Protein AF-A0A931GCH2-F1 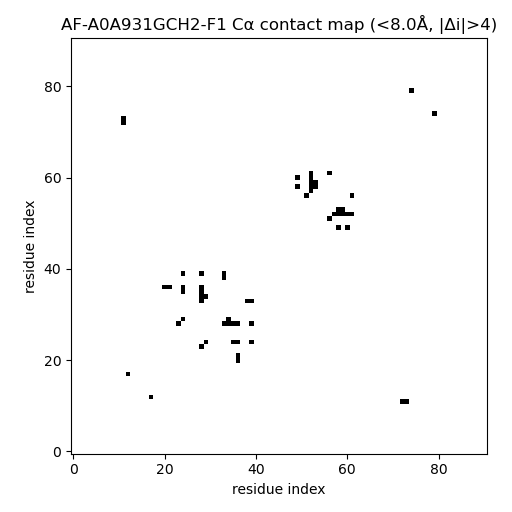(afdb_monomer)

Secondary structure (DSSP, 8-state):
---PPPP--PPP--HHHHHHHHHHIIIIITTTT-SSHHHHHHHHHHHHHHHHHHHHSTTPPPPPPPTTSS---PPPHHHHHHHHHHHSS--

Radius of gyration: 17.19 Å; Cα contacts (8 Å, |Δi|>4): 30; chains: 1; bounding box: 43×36×38 Å

Solvent-accessible surface area (backbone atoms only — not comparable to full-atom values): 5951 Å² total; per-residue (Å²): 132,83,88,69,75,87,83,84,82,82,85,86,67,56,72,68,55,47,51,48,54,51,50,49,39,74,75,41,26,63,84,75,66,37,92,42,71,68,52,46,53,49,53,53,52,52,53,49,52,52,51,46,20,51,76,76,43,83,61,39,84,78,83,84,77,60,93,80,75,60,79,80,85,69,76,50,78,67,62,64,52,56,57,61,57,62,69,64,73,79,116

Nearest PDB structures (foldseek):
  3no7-assembly1_B  TM=8.911E-01  e=3.083E-02  Leifsonia xyli subsp. cynodontis

Mean predicted aligned error: 10.11 Å

pLDDT: mean 81.05, std 18.65, range [40.16, 98.44]

Sequence (91 aa):
MSRKKPSSFAPYFTRDDADQVRAAFLAAGHVEGYASISELIEAATLKEVRRLQRKHHNSKPWEGAGPGALRPGQRTRTEQNTERKNTQHNH

Organism: NCBI:txid2935737

Foldseek 3Di:
DDPDDDDDDDDDDDPVRVVVLVVCCVVCVVVVPHPDSVSVVVVVVVVVQQVCCVVPPVSDHDDDDDPPSDDDDDDPPVNVVVVVVVVPPPD

Structure (mmCIF, N/CA/C/O backbone):
data_AF-A0A931GCH2-F1
#
_entry.id   AF-A0A931GCH2-F1
#
loop_
_atom_site.group_PDB
_atom_site.id
_atom_site.type_symbol
_atom_site.label_atom_id
_atom_site.label_alt_id
_atom_site.label_comp_id
_atom_site.label_asym_id
_atom_site.label_entity_id
_atom_site.label_seq_id
_atom_site.pdbx_PDB_ins_code
_atom_site.Cartn_x
_atom_site.Cartn_y
_atom_site.Cartn_z
_atom_site.occupancy
_atom_site.B_iso_or_equiv
_atom_site.auth_seq_id
_atom_site.auth_comp_id
_atom_site.auth_asym_id
_atom_site.auth_atom_id
_atom_site.pdbx_PDB_model_num
ATOM 1 N N . MET A 1 1 ? -18.138 10.065 -16.125 1.00 40.16 1 MET A N 1
ATOM 2 C CA . MET A 1 1 ? -16.930 9.360 -15.642 1.00 40.16 1 MET A CA 1
ATOM 3 C C . MET A 1 1 ? -15.712 10.228 -15.933 1.00 40.16 1 MET A C 1
ATOM 5 O O . MET A 1 1 ? -15.523 10.627 -17.076 1.00 40.16 1 MET A O 1
ATOM 9 N N . SER A 1 2 ? -14.967 10.636 -14.904 1.00 46.56 2 SER A N 1
ATOM 10 C CA . SER A 1 2 ? -13.836 11.565 -15.038 1.00 46.56 2 SER A CA 1
ATOM 11 C C . SER A 1 2 ? -12.733 10.965 -15.919 1.00 46.56 2 SER A C 1
ATOM 13 O O . SER A 1 2 ? -12.215 9.900 -15.606 1.00 46.56 2 SER A O 1
ATOM 15 N N 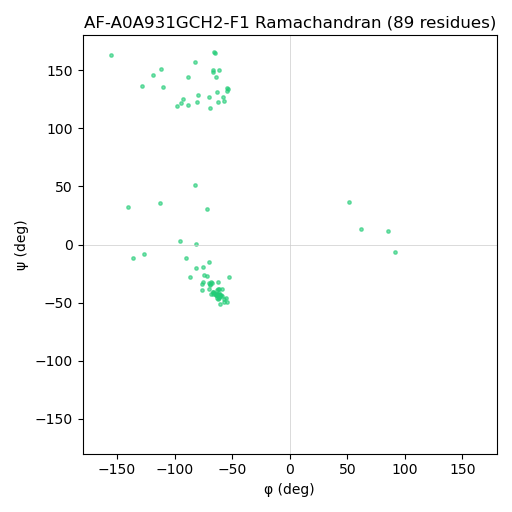. ARG A 1 3 ? -12.360 11.653 -17.008 1.00 49.69 3 ARG A N 1
ATOM 16 C CA . ARG A 1 3 ? -11.282 11.297 -17.962 1.00 49.69 3 ARG A CA 1
ATOM 17 C C . ARG A 1 3 ? -9.871 11.487 -17.375 1.00 49.69 3 ARG A C 1
ATOM 19 O O . ARG A 1 3 ? -8.934 11.838 -18.091 1.00 49.69 3 ARG A O 1
ATOM 26 N N . LYS A 1 4 ? -9.701 11.321 -16.062 1.00 60.06 4 LYS A N 1
ATOM 27 C CA . LYS A 1 4 ? -8.380 11.433 -15.439 1.00 60.06 4 LYS A CA 1
ATOM 28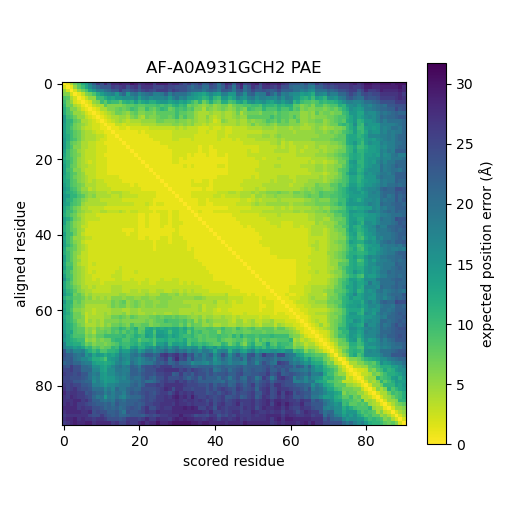 C C . LYS A 1 4 ? -7.552 10.234 -15.889 1.00 60.06 4 LYS A C 1
ATOM 30 O O . LYS A 1 4 ? -7.930 9.094 -15.638 1.00 60.06 4 LYS A O 1
ATOM 35 N N . LYS A 1 5 ? -6.457 10.508 -16.603 1.00 57.41 5 LYS A N 1
ATOM 36 C CA . LYS A 1 5 ? -5.490 9.481 -16.998 1.00 57.41 5 LYS A CA 1
ATOM 37 C C . LYS A 1 5 ? -5.051 8.718 -15.743 1.00 57.41 5 LYS A C 1
ATOM 39 O O . LYS A 1 5 ? -4.758 9.378 -14.741 1.00 57.41 5 LYS A O 1
ATOM 44 N N . PRO A 1 6 ? -5.004 7.377 -15.782 1.00 65.00 6 PRO A N 1
ATOM 45 C CA . PRO A 1 6 ? -4.440 6.617 -14.681 1.00 65.00 6 PRO A CA 1
ATOM 46 C C . PRO A 1 6 ? -2.994 7.073 -14.477 1.00 65.00 6 PRO A C 1
ATOM 48 O O . PRO A 1 6 ? -2.210 7.136 -15.424 1.00 65.00 6 PRO A O 1
ATOM 51 N N . SER A 1 7 ? -2.673 7.454 -13.244 1.00 75.94 7 SER A N 1
ATOM 52 C CA . SER A 1 7 ? -1.303 7.718 -12.823 1.00 75.94 7 SER A CA 1
ATOM 53 C C . SER A 1 7 ? -0.810 6.469 -12.116 1.00 75.94 7 SER A C 1
ATOM 55 O O . SER A 1 7 ? -1.402 6.056 -11.121 1.00 75.94 7 SER A O 1
ATOM 57 N N . SER A 1 8 ? 0.244 5.856 -12.642 1.00 73.62 8 SER A N 1
ATOM 58 C CA . SER A 1 8 ? 0.890 4.703 -12.025 1.00 73.62 8 SER A CA 1
ATOM 59 C C . SER A 1 8 ? 2.258 5.104 -11.498 1.00 73.62 8 SER A C 1
ATOM 61 O O . SER A 1 8 ? 3.040 5.731 -12.213 1.00 73.62 8 SER A O 1
ATOM 63 N N . PHE A 1 9 ? 2.584 4.667 -10.289 1.00 75.81 9 PHE A N 1
ATOM 64 C CA . PHE A 1 9 ? 3.955 4.626 -9.802 1.00 75.81 9 PHE A CA 1
ATOM 65 C C . PHE A 1 9 ? 4.235 3.217 -9.279 1.00 75.81 9 PHE A C 1
ATOM 67 O O . PHE A 1 9 ? 3.385 2.613 -8.626 1.00 75.81 9 PHE A O 1
ATOM 74 N N . ALA A 1 10 ? 5.403 2.673 -9.615 1.00 78.62 10 ALA A N 1
ATOM 75 C CA . ALA A 1 10 ? 5.805 1.342 -9.181 1.00 78.62 10 ALA A CA 1
ATOM 76 C C . ALA A 1 10 ? 6.609 1.450 -7.875 1.00 78.62 10 ALA A C 1
ATOM 78 O O . ALA A 1 10 ? 7.596 2.193 -7.843 1.00 78.62 10 ALA A O 1
ATOM 79 N N . PRO A 1 11 ? 6.222 0.739 -6.802 1.00 82.25 11 PRO A N 1
ATOM 80 C CA . PRO A 1 11 ? 7.079 0.606 -5.634 1.00 82.25 11 PRO A CA 1
ATOM 81 C C . PRO A 1 11 ? 8.327 -0.206 -5.991 1.00 82.25 11 PRO A C 1
ATOM 83 O O . PRO A 1 11 ? 8.286 -1.120 -6.817 1.00 82.25 11 PRO A O 1
ATOM 86 N N . TYR A 1 12 ? 9.435 0.110 -5.332 1.00 83.31 12 TYR A N 1
ATOM 87 C CA . TYR A 1 12 ? 10.642 -0.700 -5.403 1.00 83.31 12 TYR A CA 1
ATOM 88 C C . TYR A 1 12 ? 10.657 -1.677 -4.232 1.00 83.31 12 TYR A C 1
ATOM 90 O O . TYR A 1 12 ? 10.639 -1.259 -3.077 1.00 83.31 12 TYR A O 1
ATOM 98 N N . PHE A 1 13 ? 10.720 -2.965 -4.547 1.00 84.06 13 PHE A N 1
ATOM 99 C CA . PHE A 1 13 ? 10.898 -4.042 -3.580 1.00 84.06 13 PHE A CA 1
ATOM 100 C C . PHE A 1 13 ? 12.274 -4.675 -3.764 1.00 84.06 13 PHE A C 1
ATOM 102 O O . PHE A 1 13 ? 12.806 -4.703 -4.880 1.00 84.06 13 PHE A O 1
ATOM 109 N N . THR A 1 14 ? 12.840 -5.220 -2.688 1.00 89.00 14 THR A N 1
ATOM 110 C CA . THR A 1 14 ? 13.884 -6.234 -2.856 1.00 89.00 14 THR A CA 1
ATOM 111 C C . THR A 1 14 ? 13.276 -7.473 -3.520 1.00 89.00 14 THR A C 1
ATOM 113 O O . THR A 1 14 ? 12.053 -7.624 -3.585 1.00 89.00 14 THR A O 1
ATOM 116 N N . ARG A 1 15 ? 14.118 -8.372 -4.040 1.00 87.56 15 ARG A N 1
ATOM 117 C CA . ARG A 1 15 ? 13.628 -9.631 -4.614 1.00 87.56 15 ARG A CA 1
ATOM 118 C C . ARG A 1 15 ? 12.818 -10.425 -3.587 1.00 87.56 15 ARG A C 1
ATOM 120 O O . ARG A 1 15 ? 11.710 -10.842 -3.903 1.00 87.56 15 ARG A O 1
ATOM 127 N N . ASP A 1 16 ? 13.351 -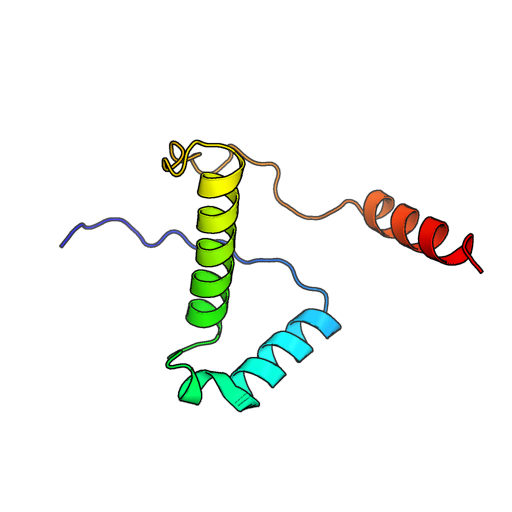10.554 -2.377 1.00 91.69 16 ASP A N 1
ATOM 128 C CA . ASP A 1 16 ? 12.744 -11.342 -1.305 1.00 91.69 16 ASP A CA 1
ATOM 129 C C . ASP A 1 16 ? 11.393 -10.750 -0.881 1.00 91.69 16 ASP A C 1
ATOM 131 O O . ASP A 1 16 ? 10.411 -11.481 -0.762 1.00 91.69 16 ASP A O 1
ATOM 135 N N . ASP A 1 17 ? 11.298 -9.420 -0.759 1.00 92.56 17 ASP A N 1
ATOM 136 C CA . ASP A 1 17 ? 10.028 -8.749 -0.455 1.00 92.56 17 ASP A CA 1
ATOM 137 C C . ASP A 1 17 ? 9.003 -8.947 -1.579 1.00 92.56 17 ASP A C 1
ATOM 139 O O . ASP A 1 17 ? 7.830 -9.217 -1.319 1.00 92.56 17 ASP A O 1
ATOM 143 N N . ALA A 1 18 ? 9.431 -8.843 -2.841 1.00 94.19 18 ALA A N 1
ATOM 144 C CA . ALA A 1 18 ? 8.548 -9.067 -3.981 1.00 94.19 18 ALA A CA 1
ATOM 145 C C . ALA A 1 18 ? 8.030 -10.514 -4.020 1.00 94.19 18 ALA A C 1
ATOM 147 O O . ALA A 1 18 ? 6.858 -10.737 -4.329 1.00 94.19 18 ALA A O 1
ATOM 148 N N . ASP A 1 19 ? 8.880 -11.490 -3.693 1.00 97.44 19 ASP A N 1
ATOM 149 C CA . ASP A 1 19 ? 8.502 -12.901 -3.613 1.00 97.44 19 ASP A CA 1
ATOM 150 C C . ASP A 1 19 ? 7.514 -13.148 -2.463 1.00 97.44 19 ASP A C 1
ATOM 152 O O . ASP A 1 19 ? 6.504 -13.823 -2.668 1.00 97.44 19 ASP A O 1
ATOM 156 N N . GLN A 1 20 ? 7.713 -12.520 -1.301 1.00 97.75 20 GLN A N 1
ATOM 157 C CA . GLN A 1 20 ? 6.759 -12.572 -0.186 1.00 97.75 20 GLN A CA 1
ATOM 158 C C . GLN A 1 20 ? 5.404 -11.946 -0.539 1.00 97.75 20 GLN A C 1
ATOM 160 O O . GLN A 1 20 ? 4.362 -12.537 -0.255 1.00 97.75 20 GLN A O 1
ATOM 165 N N . VAL A 1 21 ? 5.385 -10.790 -1.214 1.00 96.69 21 VAL A N 1
ATOM 166 C CA . VAL A 1 21 ? 4.135 -10.152 -1.669 1.00 96.69 21 VAL A CA 1
ATOM 167 C C . VAL A 1 21 ? 3.373 -11.068 -2.630 1.00 96.69 21 VAL A C 1
ATOM 169 O O . VAL A 1 21 ? 2.158 -11.232 -2.495 1.00 96.69 21 VAL A O 1
ATOM 172 N N . ARG A 1 22 ? 4.073 -11.706 -3.578 1.00 97.81 22 ARG A N 1
ATOM 173 C CA . ARG A 1 22 ? 3.460 -12.681 -4.495 1.00 97.81 22 ARG A CA 1
ATOM 174 C C . ARG A 1 22 ? 2.918 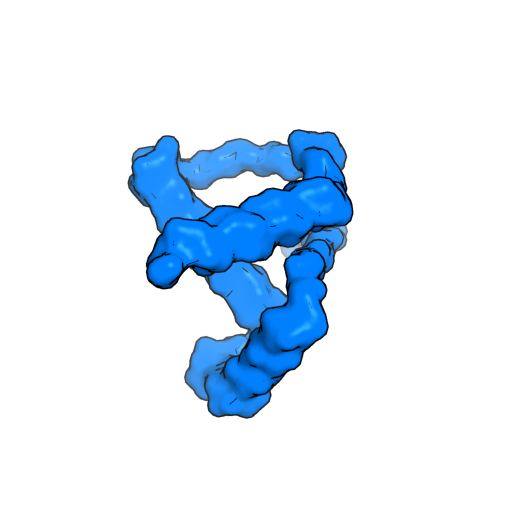-13.893 -3.744 1.00 97.81 22 ARG A C 1
ATOM 176 O O . ARG A 1 22 ? 1.788 -14.294 -4.004 1.00 97.81 22 ARG A O 1
ATOM 183 N N . ALA A 1 23 ? 3.690 -14.451 -2.812 1.00 98.44 23 ALA A N 1
ATOM 184 C CA . ALA A 1 23 ? 3.282 -15.608 -2.021 1.00 98.44 23 ALA A CA 1
ATOM 185 C C . ALA A 1 23 ? 2.028 -15.313 -1.183 1.00 98.44 23 ALA A C 1
ATOM 187 O O . ALA A 1 23 ? 1.078 -16.093 -1.208 1.00 98.44 23 ALA A O 1
ATOM 188 N N . ALA A 1 24 ? 1.981 -14.158 -0.513 1.00 98.12 24 ALA A N 1
ATOM 189 C CA . ALA A 1 24 ? 0.817 -13.728 0.256 1.00 98.12 24 ALA A CA 1
ATOM 190 C C . ALA A 1 24 ? -0.426 -13.549 -0.631 1.00 98.12 24 ALA A C 1
ATOM 192 O O . ALA A 1 24 ? -1.514 -13.999 -0.270 1.00 98.12 24 ALA A O 1
ATOM 193 N N . PHE A 1 25 ? -0.270 -12.945 -1.815 1.00 98.06 25 PHE A N 1
ATOM 194 C CA . PHE A 1 25 ? -1.375 -12.800 -2.763 1.00 98.06 25 PHE A CA 1
ATOM 195 C C . PHE A 1 25 ? -1.888 -14.155 -3.266 1.00 98.06 25 PHE A C 1
ATOM 197 O O . PHE A 1 25 ? -3.096 -14.368 -3.299 1.00 98.06 25 PHE A O 1
ATOM 204 N N . LEU A 1 26 ? -0.996 -15.089 -3.606 1.00 98.38 26 LEU A N 1
ATOM 205 C CA . LEU A 1 26 ? -1.388 -16.437 -4.029 1.00 98.38 26 LEU A CA 1
ATOM 206 C C . LEU A 1 26 ? -2.121 -17.203 -2.920 1.00 98.38 26 LEU A C 1
ATOM 208 O O . LEU A 1 26 ? -3.070 -17.925 -3.206 1.00 98.38 26 LEU A O 1
ATOM 212 N N . ALA A 1 27 ? -1.691 -17.042 -1.667 1.00 98.25 27 ALA A N 1
ATOM 213 C CA . ALA A 1 27 ? -2.269 -17.756 -0.534 1.00 98.25 27 ALA A CA 1
ATOM 214 C C . ALA A 1 27 ? -3.626 -17.190 -0.086 1.00 98.25 27 ALA A C 1
ATOM 216 O O . ALA A 1 27 ? -4.512 -17.957 0.282 1.00 98.25 27 ALA A O 1
ATOM 217 N N . ALA A 1 28 ? -3.787 -15.863 -0.088 1.00 98.06 28 ALA A N 1
ATOM 218 C CA . ALA A 1 28 ? -4.920 -15.207 0.569 1.00 98.06 28 ALA A CA 1
ATOM 219 C C . ALA A 1 28 ? -5.581 -14.091 -0.252 1.00 98.06 28 ALA A C 1
ATOM 221 O O . ALA A 1 28 ? -6.673 -13.653 0.098 1.00 98.06 28 ALA A O 1
ATOM 222 N N . GLY A 1 29 ? -4.968 -13.633 -1.347 1.00 96.50 29 GLY A N 1
ATOM 223 C CA . GLY A 1 29 ? -5.407 -12.447 -2.087 1.00 96.50 29 GLY A CA 1
ATOM 224 C C . GLY A 1 29 ? -6.873 -12.512 -2.511 1.00 96.50 29 GLY A C 1
ATOM 225 O O . GLY A 1 29 ? -7.638 -11.598 -2.221 1.00 96.50 29 GLY A O 1
ATOM 226 N N . HIS A 1 30 ? -7.285 -13.625 -3.119 1.00 94.00 30 HIS A N 1
ATOM 227 C CA . HIS A 1 30 ? -8.670 -13.815 -3.554 1.00 94.00 30 HIS A CA 1
ATOM 228 C C . HIS A 1 30 ? -9.661 -13.985 -2.395 1.00 94.00 30 HIS A C 1
ATOM 230 O O . HIS A 1 30 ? -10.795 -13.529 -2.504 1.00 94.00 30 HIS A O 1
ATOM 236 N N . VAL A 1 31 ? -9.240 -14.600 -1.284 1.00 97.31 31 VAL A N 1
ATOM 237 C CA . VAL A 1 31 ? -10.087 -14.788 -0.089 1.00 97.31 31 VAL A CA 1
ATOM 238 C C . VAL A 1 31 ? -10.347 -13.451 0.608 1.00 97.31 31 VAL A C 1
ATOM 240 O O . VAL A 1 31 ? -11.441 -13.211 1.105 1.00 97.31 31 VAL A O 1
ATOM 243 N N . GLU A 1 32 ? -9.367 -12.551 0.565 1.00 97.00 32 GLU A N 1
ATOM 244 C CA . GLU A 1 32 ? -9.470 -11.171 1.047 1.00 97.00 32 GLU A CA 1
ATOM 245 C C . GLU A 1 32 ? -10.143 -10.223 0.029 1.00 97.00 32 GLU A C 1
ATOM 247 O O . GLU A 1 32 ? -10.308 -9.035 0.301 1.00 97.00 32 GLU A O 1
ATOM 252 N N . GLY A 1 33 ? -10.549 -10.732 -1.142 1.00 96.50 33 GLY A N 1
ATOM 253 C CA . GLY A 1 33 ? -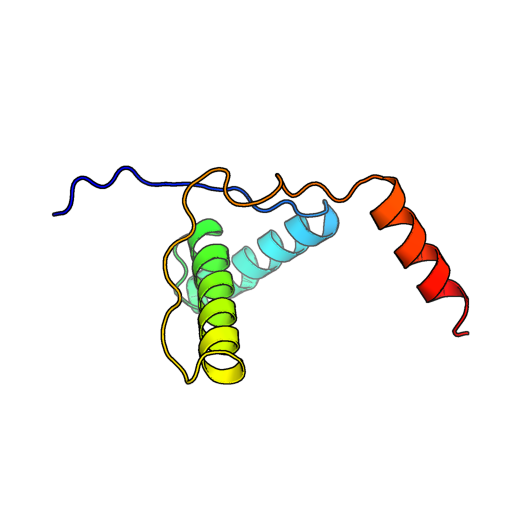11.298 -9.981 -2.153 1.00 96.50 33 GLY A CA 1
ATOM 254 C C . GLY A 1 33 ? -10.457 -9.155 -3.130 1.00 96.50 33 GLY A C 1
ATOM 255 O O . GLY A 1 33 ? -11.023 -8.364 -3.879 1.00 96.50 33 GLY A O 1
ATOM 256 N N . TYR A 1 34 ? -9.134 -9.332 -3.169 1.00 97.75 34 TYR A N 1
ATOM 257 C CA . TYR A 1 34 ? -8.274 -8.653 -4.139 1.00 97.75 34 TYR A CA 1
ATOM 258 C C . TYR A 1 34 ? -8.322 -9.348 -5.508 1.00 97.75 34 TYR A C 1
ATOM 260 O O . TYR A 1 34 ? -8.064 -10.550 -5.632 1.00 97.75 34 TYR A O 1
ATOM 268 N N . ALA A 1 35 ? -8.581 -8.579 -6.566 1.00 95.75 35 ALA A N 1
ATOM 269 C CA . ALA A 1 35 ? -8.571 -9.055 -7.946 1.00 95.75 35 ALA A CA 1
ATOM 270 C C . ALA A 1 35 ? -7.153 -9.112 -8.542 1.00 95.75 35 ALA A C 1
ATOM 272 O O . ALA A 1 35 ? -6.920 -9.820 -9.521 1.00 95.75 35 ALA A O 1
ATOM 273 N N . SER A 1 36 ? -6.189 -8.376 -7.972 1.00 95.75 36 SER A N 1
ATOM 274 C CA . SER A 1 36 ? -4.796 -8.358 -8.440 1.00 95.75 36 SER A CA 1
ATOM 275 C C . SER A 1 36 ? -3.790 -7.966 -7.350 1.00 95.75 36 SER A C 1
ATOM 277 O O . SER A 1 36 ? -4.144 -7.346 -6.347 1.00 95.75 36 SER A O 1
ATOM 279 N N . ILE A 1 37 ? -2.503 -8.257 -7.583 1.00 94.81 37 ILE A N 1
ATOM 280 C CA . ILE A 1 37 ? -1.399 -7.792 -6.721 1.00 94.81 37 ILE A CA 1
ATOM 281 C C . ILE A 1 37 ? -1.372 -6.258 -6.639 1.00 94.81 37 ILE A C 1
ATOM 283 O O . ILE A 1 37 ? -1.100 -5.699 -5.579 1.00 94.81 37 ILE A O 1
ATOM 287 N N . SER A 1 38 ? -1.660 -5.566 -7.745 1.00 93.31 38 SER A N 1
ATOM 288 C CA . SER A 1 38 ? -1.698 -4.101 -7.772 1.00 93.31 38 SER A CA 1
ATOM 289 C C . SER A 1 38 ? -2.759 -3.543 -6.828 1.00 93.31 38 SER A C 1
ATOM 291 O O . SER A 1 38 ? -2.472 -2.603 -6.093 1.00 93.31 38 SER A O 1
ATOM 293 N N . GLU A 1 39 ? -3.940 -4.159 -6.794 1.00 94.12 39 GLU A N 1
ATOM 294 C CA . GLU A 1 39 ? -5.023 -3.765 -5.889 1.00 94.12 39 GLU A CA 1
ATOM 295 C C . GLU A 1 39 ? -4.663 -4.019 -4.419 1.00 94.12 39 GLU A C 1
ATOM 297 O O . GLU A 1 39 ? -4.896 -3.157 -3.573 1.00 94.12 39 GLU A O 1
ATOM 302 N N . LEU A 1 40 ? -4.016 -5.152 -4.116 1.00 95.81 40 LEU A N 1
ATOM 303 C CA . LEU A 1 40 ? -3.488 -5.432 -2.776 1.00 95.81 40 LEU A CA 1
ATOM 304 C C . LEU A 1 40 ? -2.516 -4.332 -2.318 1.00 95.81 40 LEU A C 1
ATOM 306 O O . LEU A 1 40 ? -2.648 -3.794 -1.216 1.00 95.81 40 LEU A O 1
ATOM 310 N N . ILE A 1 41 ? -1.547 -3.976 -3.167 1.00 95.06 41 ILE A N 1
ATOM 311 C CA . ILE A 1 41 ? -0.546 -2.944 -2.863 1.00 95.06 41 ILE A CA 1
ATOM 312 C C . ILE A 1 41 ? -1.211 -1.575 -2.699 1.00 95.06 41 ILE A C 1
ATOM 314 O O . ILE A 1 41 ? -0.881 -0.843 -1.762 1.00 95.06 41 ILE A O 1
ATOM 318 N N . GLU A 1 42 ? -2.153 -1.222 -3.575 1.00 94.00 42 GLU A N 1
ATOM 319 C CA . GLU A 1 42 ? -2.899 0.033 -3.496 1.00 94.00 42 GLU A CA 1
ATOM 320 C C . GLU A 1 42 ? -3.686 0.119 -2.183 1.00 94.00 42 GLU A C 1
ATOM 322 O O . GLU A 1 42 ? -3.534 1.083 -1.428 1.00 94.00 42 GLU A O 1
ATOM 327 N N . ALA A 1 43 ? -4.472 -0.908 -1.859 1.00 95.06 43 ALA A N 1
ATOM 328 C CA . ALA A 1 43 ? -5.287 -0.948 -0.653 1.00 95.06 43 ALA A CA 1
ATOM 329 C C . ALA A 1 43 ? -4.435 -0.864 0.621 1.00 95.06 43 ALA A C 1
ATOM 331 O O . ALA A 1 43 ? -4.760 -0.089 1.530 1.00 95.06 43 ALA A O 1
ATOM 332 N N . ALA A 1 44 ? -3.325 -1.608 0.674 1.00 95.56 44 ALA A N 1
ATOM 333 C CA . ALA A 1 44 ? -2.370 -1.564 1.776 1.00 95.56 44 ALA A CA 1
ATOM 334 C C . ALA A 1 44 ? -1.740 -0.169 1.924 1.00 95.56 44 ALA A C 1
ATOM 336 O O . ALA A 1 44 ? -1.720 0.396 3.022 1.00 95.56 44 ALA A O 1
ATOM 337 N N . THR A 1 45 ? -1.307 0.432 0.813 1.00 95.19 45 THR A N 1
ATOM 338 C CA . THR A 1 45 ? -0.721 1.780 0.791 1.00 95.19 45 THR A CA 1
ATOM 339 C C . THR A 1 45 ? -1.729 2.826 1.268 1.00 95.19 45 THR A C 1
ATOM 341 O O . THR A 1 45 ? -1.431 3.635 2.148 1.00 95.19 45 THR A O 1
ATOM 344 N N . LEU A 1 46 ? -2.964 2.790 0.762 1.00 95.56 46 LEU A N 1
ATOM 345 C CA . LEU A 1 46 ? -4.012 3.729 1.160 1.00 95.56 46 LEU A CA 1
ATOM 346 C C . LEU A 1 46 ? -4.466 3.520 2.613 1.00 95.56 46 LEU A C 1
ATOM 348 O O . LEU A 1 46 ? -4.820 4.489 3.290 1.00 95.56 46 LEU A O 1
ATOM 352 N N . LYS A 1 47 ? -4.441 2.283 3.128 1.00 97.38 47 LYS A N 1
ATOM 353 C CA . LYS A 1 47 ? -4.683 1.994 4.553 1.00 97.38 47 LYS A CA 1
ATOM 354 C C . LYS A 1 47 ? -3.658 2.704 5.430 1.00 97.38 47 LYS A C 1
ATOM 356 O O . LYS A 1 47 ? -4.044 3.309 6.435 1.00 97.38 47 LYS A O 1
ATOM 361 N N . GLU A 1 48 ? -2.394 2.676 5.026 1.00 98.00 48 GLU A N 1
ATOM 362 C CA . GLU A 1 48 ? -1.317 3.351 5.739 1.00 98.00 48 GLU A CA 1
ATOM 363 C C . GLU A 1 48 ? -1.432 4.878 5.650 1.00 98.00 48 GLU A 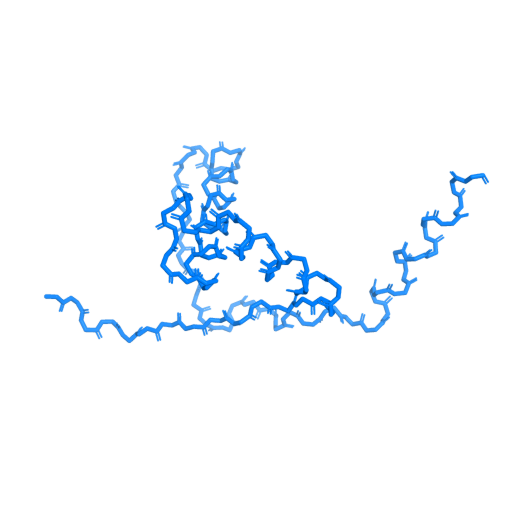C 1
ATOM 365 O O . GLU A 1 48 ? -1.366 5.558 6.673 1.00 98.00 48 GLU A O 1
ATOM 370 N N . VAL A 1 49 ? -1.751 5.430 4.475 1.00 97.06 49 VAL A N 1
ATOM 371 C CA . VAL A 1 49 ? -2.040 6.868 4.326 1.00 97.06 49 VAL A CA 1
ATOM 372 C C . VAL A 1 49 ? -3.163 7.306 5.271 1.00 97.06 49 VAL A C 1
ATOM 374 O O . VAL A 1 49 ? -3.013 8.295 5.988 1.00 97.06 49 VAL A O 1
ATOM 377 N N . ARG A 1 50 ? -4.263 6.543 5.356 1.00 97.81 50 ARG A N 1
ATOM 378 C CA . ARG A 1 50 ? -5.355 6.825 6.307 1.00 97.81 50 ARG A CA 1
ATOM 379 C C . ARG A 1 50 ? -4.880 6.772 7.762 1.00 97.81 50 ARG A C 1
ATOM 381 O O . ARG A 1 50 ? -5.326 7.579 8.577 1.00 97.81 50 ARG A O 1
ATOM 388 N N . ARG A 1 51 ? -3.989 5.838 8.119 1.00 98.19 51 ARG A N 1
ATOM 389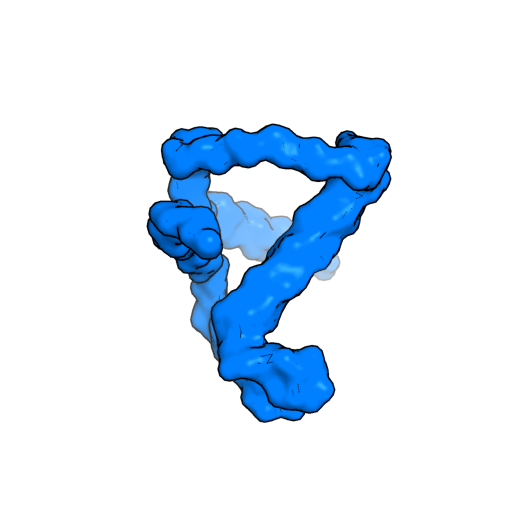 C CA . ARG A 1 51 ? -3.391 5.766 9.466 1.00 98.19 51 ARG A CA 1
ATOM 390 C C . ARG A 1 51 ? -2.582 7.025 9.775 1.00 98.19 51 ARG A C 1
ATOM 392 O O . ARG A 1 51 ? -2.725 7.579 10.865 1.00 98.19 51 ARG A O 1
ATOM 399 N N . LEU A 1 52 ? -1.786 7.496 8.818 1.00 98.19 52 LEU A N 1
ATOM 400 C CA . LEU A 1 52 ? -0.990 8.711 8.958 1.00 98.19 52 LEU A CA 1
ATOM 401 C C . LEU A 1 52 ? -1.876 9.959 9.070 1.00 98.19 52 LEU A C 1
ATOM 403 O O . LEU A 1 52 ? -1.623 10.787 9.937 1.00 98.19 52 LEU A O 1
ATOM 407 N N . GLN A 1 53 ? -2.950 10.071 8.283 1.00 98.12 53 GLN A N 1
ATOM 408 C CA . GLN A 1 53 ? -3.910 11.183 8.383 1.00 98.12 53 GLN A CA 1
ATOM 409 C C . GLN A 1 53 ? -4.542 11.261 9.777 1.00 98.12 53 GLN A C 1
ATOM 411 O O . GLN A 1 53 ? -4.614 12.336 10.371 1.00 98.12 53 GLN A O 1
ATOM 416 N N . ARG A 1 54 ? -4.952 10.115 10.340 1.00 97.88 54 ARG A N 1
ATOM 417 C CA . ARG A 1 54 ? -5.478 10.055 11.714 1.00 97.88 54 ARG A CA 1
ATOM 418 C C . ARG A 1 54 ? -4.443 10.503 12.742 1.00 97.88 54 ARG A C 1
ATOM 420 O O . ARG A 1 54 ? -4.777 11.261 13.642 1.00 97.88 54 ARG A O 1
ATOM 427 N N . LYS A 1 55 ? -3.194 10.052 12.597 1.00 98.06 55 LYS A N 1
ATOM 428 C CA . LYS A 1 55 ? -2.122 10.323 13.565 1.00 98.06 55 LYS A CA 1
ATOM 429 C C . LYS A 1 55 ? -1.557 11.747 13.474 1.00 98.06 55 LYS A C 1
ATOM 431 O O . LYS A 1 55 ? -1.151 12.293 14.491 1.00 98.06 55 LYS A O 1
ATOM 436 N N . HIS A 1 56 ? -1.496 12.323 12.276 1.00 97.56 56 HIS A N 1
ATOM 437 C CA . HIS A 1 56 ? -0.700 13.526 12.003 1.00 97.56 56 HIS A CA 1
ATOM 438 C C . HIS A 1 56 ? -1.479 14.676 11.364 1.00 97.56 56 HIS A C 1
ATOM 440 O O . HIS A 1 56 ? -0.935 15.767 11.232 1.00 97.56 56 HIS A O 1
ATOM 446 N N . HIS A 1 57 ? -2.730 14.461 10.956 1.00 96.50 57 HIS A N 1
ATOM 447 C CA . HIS A 1 57 ? -3.497 15.474 10.234 1.00 96.50 57 HIS A CA 1
ATOM 448 C C . HIS A 1 57 ? -4.965 15.531 10.664 1.00 96.50 57 HIS A C 1
ATOM 450 O O . HIS A 1 57 ? -5.843 15.835 9.864 1.00 96.50 57 HIS A O 1
ATOM 456 N N . ASN A 1 58 ? -5.257 15.237 11.936 1.00 95.88 58 ASN A N 1
ATOM 457 C CA . ASN A 1 58 ? -6.611 15.309 12.505 1.00 95.88 58 ASN A CA 1
ATOM 458 C C . ASN A 1 58 ? -7.657 14.542 11.679 1.00 95.88 58 ASN A C 1
ATOM 460 O O . ASN A 1 58 ? -8.789 14.992 11.512 1.00 95.88 58 ASN A O 1
ATOM 464 N N . SER A 1 59 ? -7.260 13.397 11.119 1.00 95.00 59 SER A N 1
ATOM 465 C CA . SER A 1 59 ? -8.084 12.583 10.214 1.00 95.00 59 SER A CA 1
ATOM 466 C C . SER A 1 59 ? -8.504 13.282 8.912 1.00 95.00 59 SER A C 1
ATOM 468 O O . SER A 1 59 ? -9.359 12.764 8.196 1.00 95.00 59 SER A O 1
ATOM 470 N N . LYS A 1 60 ? -7.902 14.428 8.572 1.00 95.94 60 LYS A N 1
ATOM 471 C CA . LYS A 1 60 ? -8.128 15.139 7.311 1.00 95.94 60 LYS A CA 1
ATOM 472 C C . LYS A 1 60 ? -7.177 14.628 6.220 1.00 95.94 60 LYS A C 1
ATOM 474 O O . LYS A 1 60 ? -6.012 14.332 6.505 1.00 95.94 60 LYS A O 1
ATOM 479 N N . PRO A 1 61 ? -7.627 14.547 4.958 1.00 95.12 61 PRO A N 1
ATOM 480 C CA . PRO A 1 61 ? -6.742 14.248 3.839 1.00 95.12 61 PRO A CA 1
ATOM 481 C C . PRO A 1 61 ? -5.735 15.383 3.604 1.00 95.12 61 PRO A C 1
ATOM 483 O O . PRO A 1 61 ? -6.023 16.541 3.896 1.00 95.12 61 PRO A O 1
ATOM 486 N N . TRP A 1 62 ? -4.552 15.046 3.086 1.00 92.88 62 TRP A N 1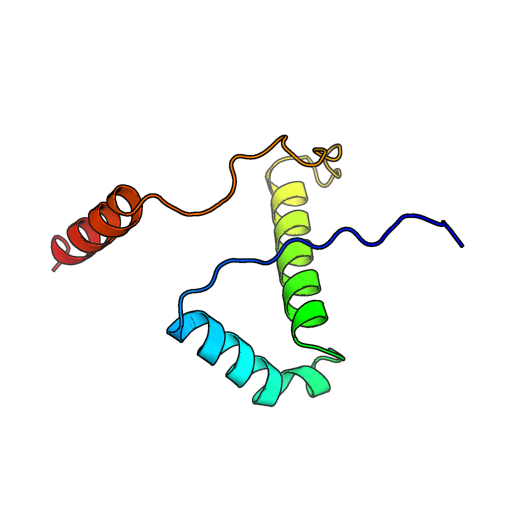
ATOM 487 C CA . TRP A 1 62 ? -3.576 16.032 2.608 1.00 92.88 62 TRP A CA 1
ATOM 488 C C . TRP A 1 62 ? -3.908 16.500 1.193 1.00 92.88 62 TRP A C 1
ATOM 490 O O . TRP A 1 62 ? -4.543 15.775 0.423 1.00 92.88 62 TRP A O 1
ATOM 500 N N . GLU A 1 63 ? -3.425 17.690 0.841 1.00 93.12 63 GLU A N 1
ATOM 501 C CA . GLU A 1 63 ? -3.396 18.143 -0.547 1.00 93.12 63 GLU A CA 1
ATOM 502 C C . GLU A 1 63 ? -2.472 17.249 -1.385 1.00 93.12 63 GLU A C 1
ATOM 504 O O . GLU A 1 63 ? -1.450 16.746 -0.913 1.00 93.12 63 GLU A O 1
ATOM 509 N N . GLY A 1 64 ? -2.856 17.011 -2.640 1.00 87.44 64 GLY A N 1
ATOM 510 C CA . GLY A 1 64 ? -2.098 16.147 -3.536 1.00 87.44 64 GLY A CA 1
ATOM 511 C C . GLY A 1 64 ? -0.779 16.790 -3.958 1.00 87.44 64 GLY A C 1
ATOM 512 O O . GLY A 1 64 ? -0.771 17.882 -4.519 1.00 87.44 64 GLY A O 1
ATOM 513 N N . ALA A 1 65 ? 0.328 16.077 -3.765 1.00 84.81 65 ALA A N 1
ATOM 514 C CA . ALA A 1 65 ? 1.609 16.444 -4.349 1.00 84.81 65 ALA A CA 1
ATOM 515 C C . ALA A 1 65 ? 1.653 15.966 -5.813 1.00 84.81 65 ALA A C 1
ATOM 517 O O . ALA A 1 65 ? 1.441 14.785 -6.095 1.00 84.81 65 ALA A O 1
ATOM 518 N N . GLY A 1 66 ? 1.880 16.882 -6.759 1.00 77.75 66 GLY A N 1
ATOM 519 C CA . GLY A 1 66 ? 1.987 16.542 -8.181 1.00 77.75 66 GLY A CA 1
ATOM 520 C C . GLY A 1 66 ? 3.214 15.666 -8.503 1.00 77.75 66 GLY A C 1
ATOM 521 O O . GLY A 1 66 ? 4.136 15.559 -7.687 1.00 77.75 66 GLY A O 1
ATOM 522 N N . PRO A 1 67 ? 3.272 15.054 -9.702 1.00 72.00 67 PRO A N 1
ATOM 523 C CA . PRO A 1 67 ? 4.463 14.341 -10.165 1.00 72.00 67 PRO A CA 1
ATOM 524 C C . PRO A 1 67 ? 5.704 15.249 -10.108 1.00 72.00 67 PRO A C 1
ATOM 526 O O . PRO A 1 67 ? 5.652 16.388 -10.560 1.00 72.00 67 PRO A O 1
ATOM 529 N N . GLY A 1 68 ? 6.813 14.756 -9.547 1.00 73.62 68 GLY A N 1
ATOM 530 C CA . GLY A 1 68 ? 8.065 15.519 -9.407 1.00 73.62 68 GLY A CA 1
ATOM 531 C C . GLY A 1 68 ? 8.225 16.294 -8.093 1.00 73.62 68 GLY A C 1
ATOM 532 O O . GLY A 1 68 ? 9.315 16.781 -7.816 1.00 73.62 68 GLY A O 1
ATOM 533 N N . ALA A 1 69 ? 7.195 16.343 -7.241 1.00 78.50 69 ALA A N 1
ATOM 534 C CA . ALA A 1 69 ? 7.304 16.927 -5.899 1.00 78.50 69 ALA A CA 1
ATOM 535 C C . ALA A 1 69 ? 8.162 16.085 -4.932 1.00 78.50 69 ALA A C 1
ATOM 537 O O . ALA A 1 69 ? 8.560 16.561 -3.872 1.00 78.50 69 ALA A O 1
ATOM 538 N N . LEU A 1 70 ? 8.436 14.826 -5.287 1.00 74.94 70 LEU A N 1
ATOM 539 C CA . LEU A 1 70 ? 9.223 13.891 -4.491 1.00 74.94 70 LEU A CA 1
ATOM 540 C C . LEU A 1 70 ? 10.468 13.447 -5.258 1.00 74.94 70 LEU A C 1
ATOM 542 O O . LEU A 1 70 ? 10.436 13.258 -6.476 1.00 74.94 70 LEU A O 1
ATOM 546 N N . ARG A 1 71 ? 11.557 13.212 -4.520 1.00 70.25 71 ARG A N 1
ATOM 547 C CA . ARG A 1 71 ? 12.767 12.585 -5.059 1.00 70.25 71 ARG A CA 1
ATOM 548 C C . ARG A 1 71 ? 12.443 11.148 -5.513 1.00 70.25 71 ARG A C 1
ATOM 550 O O . ARG A 1 71 ? 11.868 10.397 -4.722 1.00 70.25 71 ARG A O 1
ATOM 557 N N . PRO A 1 72 ? 12.826 10.728 -6.734 1.00 61.75 72 PRO A N 1
ATOM 558 C CA . PRO A 1 72 ? 12.642 9.352 -7.192 1.00 61.75 72 PRO A CA 1
ATOM 559 C C . PRO A 1 72 ? 13.323 8.349 -6.247 1.00 61.75 72 PRO A C 1
ATOM 561 O O . PRO A 1 72 ? 14.514 8.452 -5.956 1.00 61.75 72 PRO A O 1
ATOM 564 N N . GLY A 1 73 ? 12.532 7.407 -5.733 1.00 60.38 73 GLY A N 1
ATOM 565 C CA . GLY A 1 73 ? 12.816 6.621 -4.530 1.00 60.38 73 GLY A CA 1
ATOM 566 C C . GLY A 1 73 ? 13.732 5.408 -4.692 1.00 60.38 73 GLY A C 1
ATOM 567 O O . GLY A 1 73 ? 13.380 4.332 -4.221 1.00 60.38 73 GLY A O 1
ATOM 568 N N . GLN A 1 74 ? 14.911 5.550 -5.298 1.00 57.97 74 GLN A N 1
ATOM 569 C CA . GLN A 1 74 ? 15.992 4.619 -4.962 1.00 57.97 74 GLN A CA 1
ATOM 570 C C . GLN A 1 74 ? 16.754 5.185 -3.765 1.00 57.97 74 GLN A C 1
ATOM 572 O O . GLN A 1 74 ? 17.318 6.282 -3.837 1.00 57.97 74 GLN A O 1
ATOM 577 N N . ARG A 1 75 ? 16.784 4.426 -2.661 1.00 56.84 75 ARG A N 1
ATOM 578 C CA . ARG A 1 75 ? 17.797 4.644 -1.624 1.00 56.84 75 ARG A CA 1
ATOM 579 C C . ARG A 1 75 ? 19.164 4.572 -2.294 1.00 56.84 75 ARG A C 1
ATOM 581 O O . ARG A 1 75 ? 19.409 3.672 -3.099 1.00 56.84 75 ARG A O 1
ATOM 588 N N . THR A 1 76 ? 20.053 5.509 -1.987 1.00 58.00 76 THR A N 1
ATOM 589 C CA . THR A 1 76 ? 21.427 5.424 -2.501 1.00 58.00 76 THR A CA 1
ATOM 590 C C . THR A 1 76 ? 22.083 4.144 -1.968 1.00 58.00 76 THR A C 1
ATOM 592 O O . THR A 1 76 ? 21.760 3.675 -0.876 1.00 58.00 76 THR A O 1
ATOM 595 N N . ARG A 1 77 ? 23.026 3.554 -2.714 1.00 56.00 77 ARG A N 1
ATOM 596 C CA . ARG A 1 77 ? 23.792 2.374 -2.256 1.00 56.00 77 ARG A CA 1
ATOM 597 C C . ARG A 1 77 ? 24.442 2.603 -0.877 1.00 56.00 77 ARG A C 1
ATOM 599 O O . ARG A 1 77 ? 24.628 1.663 -0.112 1.00 56.00 77 ARG A O 1
ATOM 606 N N . THR A 1 78 ? 24.744 3.856 -0.549 1.00 56.31 78 THR A N 1
ATOM 607 C CA . THR A 1 78 ? 25.212 4.326 0.760 1.00 56.31 78 THR A CA 1
ATOM 608 C C . THR A 1 78 ? 24.162 4.202 1.868 1.00 56.31 78 THR A C 1
ATOM 610 O O . THR A 1 78 ? 24.490 3.710 2.941 1.00 56.31 78 THR A O 1
ATOM 613 N N . GLU A 1 79 ? 22.898 4.550 1.611 1.00 57.88 79 GLU A N 1
ATOM 614 C CA . GLU A 1 79 ? 21.797 4.440 2.587 1.00 57.88 79 GLU A CA 1
ATOM 615 C C . GLU A 1 79 ? 21.459 2.979 2.926 1.00 57.88 79 GLU A C 1
ATOM 617 O O . GLU A 1 79 ? 21.134 2.668 4.068 1.00 57.88 79 GLU A O 1
ATOM 622 N N . GLN A 1 80 ? 21.597 2.063 1.962 1.00 60.38 80 GLN A N 1
ATOM 623 C CA . GLN A 1 80 ? 21.366 0.628 2.184 1.00 60.38 80 GLN A CA 1
ATOM 624 C C . GLN A 1 80 ? 22.464 -0.036 3.039 1.00 60.38 80 GLN A C 1
ATOM 626 O O . GLN A 1 80 ? 22.212 -1.040 3.703 1.00 60.38 80 GLN A O 1
ATOM 631 N N . ASN A 1 81 ? 23.688 0.503 3.026 1.00 58.03 81 ASN A N 1
ATOM 632 C CA . ASN A 1 81 ? 24.838 -0.096 3.713 1.00 58.03 81 ASN A CA 1
ATOM 633 C C . ASN A 1 81 ? 24.946 0.335 5.188 1.00 58.03 81 ASN A C 1
ATOM 635 O O . ASN A 1 81 ? 25.454 -0.415 6.020 1.00 58.03 81 ASN A O 1
ATOM 639 N N . THR A 1 82 ? 24.449 1.526 5.531 1.00 57.56 82 THR A N 1
ATOM 640 C CA . THR A 1 82 ? 24.468 2.051 6.907 1.00 57.56 82 THR A CA 1
ATOM 641 C C . THR A 1 82 ? 23.521 1.280 7.832 1.00 57.56 82 THR A C 1
ATOM 643 O O . THR A 1 82 ? 23.853 1.026 8.986 1.00 57.56 82 THR A O 1
ATOM 646 N N . GLU A 1 83 ? 22.376 0.824 7.319 1.00 53.84 83 GLU A N 1
ATOM 647 C CA . GLU A 1 83 ? 21.383 0.083 8.108 1.00 53.84 83 GLU A CA 1
ATOM 648 C C . GLU A 1 83 ? 21.883 -1.322 8.492 1.00 53.84 83 GLU A C 1
ATOM 650 O O . GLU A 1 83 ? 21.728 -1.729 9.641 1.00 53.84 83 GLU A O 1
ATOM 655 N N . ARG A 1 84 ? 22.598 -2.014 7.585 1.00 52.47 84 ARG A N 1
ATOM 656 C CA . ARG A 1 84 ? 23.209 -3.334 7.854 1.00 52.47 84 ARG A CA 1
ATOM 657 C C . ARG A 1 84 ? 24.267 -3.301 8.962 1.00 52.47 84 ARG A C 1
ATOM 659 O O . ARG A 1 84 ? 24.418 -4.280 9.685 1.00 52.47 84 ARG A O 1
ATOM 666 N N . LYS A 1 85 ? 24.996 -2.189 9.116 1.00 50.66 85 LYS A N 1
ATOM 667 C CA . LYS A 1 85 ? 26.015 -2.042 10.173 1.00 50.66 85 LYS A CA 1
ATOM 668 C C . LYS A 1 85 ? 25.405 -1.804 11.555 1.00 50.66 85 LYS A C 1
ATOM 670 O O . LYS A 1 85 ? 25.958 -2.281 12.545 1.00 50.66 85 LYS A O 1
ATOM 675 N N . ASN A 1 86 ? 24.257 -1.130 11.625 1.00 49.03 86 ASN A N 1
ATOM 676 C CA . ASN A 1 86 ? 23.566 -0.880 12.892 1.00 49.03 86 ASN A CA 1
ATOM 677 C C . ASN A 1 86 ? 22.857 -2.126 13.440 1.00 49.03 86 ASN A C 1
ATOM 679 O O . ASN A 1 86 ? 22.712 -2.249 14.651 1.00 49.03 86 ASN A O 1
ATOM 683 N N . THR A 1 87 ? 22.462 -3.080 12.590 1.00 49.91 87 THR A N 1
ATOM 684 C CA . THR A 1 87 ? 21.849 -4.341 13.051 1.00 49.91 87 THR A CA 1
ATOM 685 C C . THR A 1 87 ? 22.864 -5.324 13.649 1.00 49.91 87 THR A C 1
ATOM 687 O O . THR A 1 87 ? 22.471 -6.207 14.401 1.00 49.91 87 THR A O 1
ATOM 690 N N . GLN A 1 88 ? 24.160 -5.170 13.353 1.00 52.12 88 GLN A N 1
ATOM 691 C CA . GLN A 1 88 ? 25.227 -6.058 13.842 1.00 52.12 88 GLN A CA 1
ATOM 692 C C . GLN A 1 88 ? 25.852 -5.642 15.184 1.00 52.12 88 GLN A C 1
ATOM 694 O O . GLN A 1 88 ? 26.569 -6.441 15.768 1.00 52.12 88 GLN A O 1
ATOM 699 N N . HIS A 1 89 ? 25.592 -4.432 15.692 1.00 49.81 89 HIS A N 1
ATOM 700 C CA . HIS A 1 89 ? 26.199 -3.942 16.946 1.00 49.81 89 HIS A CA 1
ATOM 701 C C . HIS A 1 89 ? 25.333 -4.160 18.200 1.00 49.81 89 HIS A C 1
ATOM 703 O O . HIS A 1 89 ? 25.722 -3.737 19.283 1.00 49.81 89 HIS A O 1
ATOM 709 N N . ASN A 1 90 ? 24.172 -4.808 18.066 1.00 47.22 90 ASN A N 1
ATOM 710 C CA . ASN A 1 90 ? 23.230 -5.058 19.164 1.00 47.22 90 ASN A CA 1
ATOM 711 C C . ASN A 1 90 ? 23.115 -6.555 19.523 1.00 47.22 90 ASN A C 1
ATOM 713 O O . ASN A 1 90 ? 22.015 -7.022 19.813 1.00 47.22 90 ASN A O 1
ATOM 717 N N . HIS A 1 91 ? 24.205 -7.324 19.440 1.00 41.50 91 HIS A N 1
ATOM 718 C CA . HIS A 1 91 ? 24.302 -8.683 19.994 1.00 41.50 91 HIS A CA 1
ATOM 719 C C . HIS A 1 91 ? 25.569 -8.800 20.836 1.00 41.50 91 HIS A C 1
ATOM 721 O O . HIS A 1 91 ? 26.638 -8.406 20.317 1.00 41.50 91 HIS A O 1
#

InterPro domains:
  IPR040851 ParB-like, C-terminal [PF18064] (16-62)